Protein AF-A0A7I8J9K0-F1 (afdb_monomer)

Solvent-accessible surface area (backbone atoms only — not comparable to full-atom values): 10818 Å² total; per-residue (Å²): 134,84,79,81,76,77,77,87,78,85,81,85,79,85,75,75,53,71,66,57,52,49,53,53,50,51,52,50,50,54,56,53,71,71,49,88,78,64,84,75,57,67,79,66,73,80,76,83,84,77,81,89,67,93,74,72,82,50,68,69,58,44,52,54,46,54,52,53,49,56,52,53,51,54,51,53,43,48,27,74,72,31,87,69,22,78,81,47,55,75,67,62,34,50,56,50,41,55,51,51,51,52,51,52,53,50,54,50,52,54,50,52,56,49,54,59,63,60,72,77,78,69,91,75,90,78,93,73,90,76,85,88,81,87,89,81,85,78,84,76,84,86,80,87,82,81,83,79,89,79,93,76,84,84,84,78,88,82,134

Foldseek 3Di:
DDDPDDDPPPPDPPPDPPVNVVVVLLVLLVVLVPDDDDPVCLPPPDDPDDPDDPQDPPPVSVVVVVVVVVVVSVLVSLLSSFRNSVVDDPVVSVVSVVVSVVSVVVVVVVVVVVVVVVVPPPPDDDDDDDDDDDPDDDDDDDDDDDDDDDDDDDDDDDD

InterPro domains:
  IPR011598 Myc-type, basic helix-loop-helix (bHLH) domain [PF23173] (66-107)
  IPR011598 Myc-type, basic helix-loop-helix (bHLH) domain [PS50888] (55-104)
  IPR011598 Myc-type, basic helix-loop-helix (bHLH) domain [SM00353] (61-110)
  IPR036638 Helix-loop-helix DNA-binding domain superfamily [G3DSA:4.10.280.10] (58-115)
  IPR036638 Helix-loop-helix DNA-binding domain superfamily [SSF47459] (60-114)
  IPR045843 Transcription factor IND-like [PTHR45914] (13-134)

pLDDT: mean 75.31, std 19.11, range [41.16, 98.25]

Secondary structure (DSSP, 8-state):
-------TT-S------HHHHHHHHHHHHHHHHTSPP-GGGGS---------------HHHHHH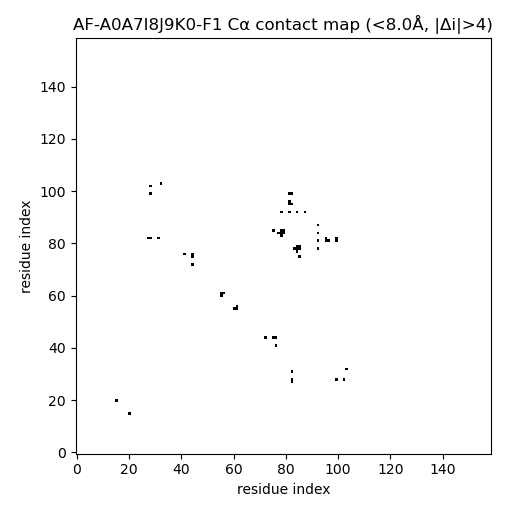HHHHHHHHHHHHHHHHHSTTGGGS-HHHHHHHHHHHHHHHHHHHHHHHHHHHHHSSS-SSS--------------------PPPP---PPPPPP-

Structure (mmCIF, N/CA/C/O backbone):
data_AF-A0A7I8J9K0-F1
#
_entry.id   AF-A0A7I8J9K0-F1
#
loop_
_atom_site.group_PDB
_atom_site.id
_atom_site.type_symbol
_atom_site.label_atom_id
_atom_site.label_alt_id
_atom_site.label_comp_id
_atom_site.label_asym_id
_atom_site.label_entity_id
_atom_site.label_seq_id
_atom_site.pdbx_PDB_ins_code
_atom_site.Cartn_x
_atom_site.Cartn_y
_atom_site.Cartn_z
_atom_site.occupancy
_atom_site.B_iso_or_equiv
_atom_site.auth_seq_id
_atom_site.auth_comp_id
_atom_site.auth_asym_id
_atom_site.auth_atom_id
_atom_site.pdbx_PDB_model_num
ATOM 1 N N . MET A 1 1 ? -6.099 58.743 9.775 1.00 42.59 1 MET A N 1
ATOM 2 C CA . MET A 1 1 ? -6.395 57.570 8.928 1.00 42.59 1 MET A CA 1
ATOM 3 C C . MET A 1 1 ? -5.437 56.479 9.352 1.00 42.59 1 MET A C 1
ATOM 5 O O . MET A 1 1 ? -4.340 56.388 8.822 1.00 42.59 1 MET A O 1
ATOM 9 N N . GLU A 1 2 ? -5.808 55.751 10.402 1.00 41.16 2 GLU A N 1
ATOM 10 C CA . GLU A 1 2 ? -5.030 54.606 10.865 1.00 41.16 2 GLU A CA 1
ATOM 11 C C . GLU A 1 2 ? -5.287 53.451 9.900 1.00 41.16 2 GLU A C 1
ATOM 13 O O . GLU A 1 2 ? -6.422 53.008 9.734 1.00 41.16 2 GLU A O 1
ATOM 18 N N . GLY A 1 3 ? -4.246 53.038 9.183 1.00 51.50 3 GLY A N 1
ATOM 19 C CA . GLY A 1 3 ? -4.295 51.859 8.334 1.00 51.50 3 GLY A CA 1
ATOM 20 C C . GLY A 1 3 ? -4.145 50.623 9.207 1.00 51.50 3 GLY A C 1
ATOM 21 O O . GLY A 1 3 ? -3.030 50.276 9.588 1.00 51.50 3 GLY A O 1
ATOM 22 N N . SER A 1 4 ? -5.260 49.966 9.523 1.00 58.97 4 SER A N 1
ATOM 23 C CA . SER A 1 4 ? -5.273 48.621 10.089 1.00 58.97 4 SER A CA 1
ATOM 24 C C . SER A 1 4 ? -4.718 47.638 9.054 1.00 58.97 4 SER A C 1
ATOM 26 O O . SER A 1 4 ? -5.421 47.141 8.174 1.00 58.97 4 SER A O 1
ATOM 28 N N . GLY A 1 5 ? -3.413 47.382 9.140 1.00 57.44 5 GLY A N 1
ATOM 29 C CA . GLY A 1 5 ? -2.767 46.293 8.422 1.00 57.44 5 GLY A CA 1
ATOM 30 C C . GLY A 1 5 ? -3.335 44.968 8.917 1.00 57.44 5 GLY A C 1
ATOM 31 O O . GLY A 1 5 ? -3.038 44.533 10.024 1.00 57.44 5 GLY A O 1
ATOM 32 N N . ILE A 1 6 ? -4.192 44.358 8.107 1.00 61.47 6 ILE A N 1
ATOM 33 C CA . ILE A 1 6 ? -4.693 42.995 8.291 1.00 61.47 6 ILE A CA 1
ATOM 34 C C . ILE A 1 6 ? -3.490 42.045 8.319 1.00 61.47 6 ILE A C 1
ATOM 36 O O . ILE A 1 6 ? -2.823 41.846 7.302 1.00 61.47 6 ILE A O 1
ATOM 40 N N . ASP A 1 7 ? -3.193 41.493 9.494 1.00 58.81 7 ASP A N 1
ATOM 41 C CA . ASP A 1 7 ? -2.083 40.569 9.702 1.00 58.81 7 ASP A CA 1
ATOM 42 C C . ASP A 1 7 ? -2.422 39.214 9.059 1.00 58.81 7 ASP A C 1
ATOM 44 O O . ASP A 1 7 ? -3.225 38.428 9.564 1.00 58.81 7 ASP A O 1
ATOM 48 N N . PHE A 1 8 ? -1.844 38.949 7.887 1.00 60.75 8 PHE A N 1
ATOM 49 C CA . PHE A 1 8 ? -2.124 37.762 7.066 1.00 60.75 8 PHE A CA 1
ATOM 50 C C . PHE A 1 8 ? -1.423 36.486 7.591 1.00 60.75 8 PHE A C 1
ATOM 52 O O . PHE A 1 8 ? -1.311 35.492 6.875 1.00 60.75 8 PHE A O 1
ATOM 59 N N . ARG A 1 9 ? -0.907 36.497 8.830 1.00 58.62 9 ARG A N 1
ATOM 60 C CA . ARG A 1 9 ? -0.050 35.434 9.391 1.00 58.62 9 ARG A CA 1
ATOM 61 C C . ARG A 1 9 ? -0.718 34.425 10.329 1.00 58.62 9 ARG A C 1
ATOM 63 O O . ARG A 1 9 ? -0.027 33.520 10.785 1.00 58.62 9 ARG A O 1
ATOM 70 N N . LEU A 1 10 ? -2.026 34.491 10.582 1.00 50.28 10 LEU A N 1
ATOM 71 C CA . LEU A 1 10 ? -2.719 33.527 11.460 1.00 50.28 10 LEU A CA 1
ATOM 72 C C . LEU A 1 10 ? -3.585 32.498 10.716 1.00 50.28 10 LEU A C 1
ATOM 74 O O . LEU A 1 10 ? -4.687 32.172 11.137 1.00 50.28 10 LEU A O 1
ATOM 78 N N . TYR A 1 11 ? -3.065 31.932 9.630 1.00 55.41 11 TYR A N 1
ATOM 79 C CA . TYR A 1 11 ? -3.584 30.682 9.068 1.00 55.41 11 TYR A CA 1
ATOM 80 C C . TYR A 1 11 ? -2.428 29.703 8.887 1.00 55.41 11 TYR A C 1
ATOM 82 O O . TYR A 1 11 ? -1.878 29.620 7.798 1.00 55.41 11 TYR A O 1
ATOM 90 N N . ASN A 1 12 ? -2.012 29.027 9.965 1.00 55.47 12 ASN A N 1
ATOM 91 C CA . ASN A 1 12 ? -1.286 27.740 9.943 1.00 55.47 12 ASN A CA 1
ATOM 92 C C . ASN A 1 12 ? -1.012 27.253 11.381 1.00 55.47 12 ASN A C 1
ATOM 94 O O . ASN A 1 12 ? 0.133 27.128 11.799 1.00 55.47 12 ASN A O 1
ATOM 98 N N . GLY A 1 13 ? -2.073 27.045 12.168 1.00 52.44 13 GLY A N 1
ATOM 99 C CA . GLY A 1 13 ? -1.961 26.636 13.578 1.00 52.44 13 GLY A CA 1
ATOM 100 C C . GLY A 1 13 ? -2.675 25.337 13.951 1.00 52.44 13 GLY A C 1
ATOM 101 O O . GLY A 1 13 ? -2.668 24.978 15.120 1.00 52.44 13 GLY A O 1
ATOM 102 N N . TYR A 1 14 ? -3.299 24.635 13.001 1.00 57.75 14 TYR A N 1
ATOM 103 C CA . TYR A 1 14 ? -3.861 23.311 13.269 1.00 57.75 14 TYR A CA 1
ATOM 104 C C . TYR A 1 14 ? -2.785 22.255 13.018 1.00 57.75 14 TYR A C 1
ATOM 106 O O . TYR A 1 14 ? -2.664 21.731 11.913 1.00 57.75 14 TYR A O 1
ATOM 114 N N . GLU A 1 15 ? -1.980 21.988 14.043 1.00 67.25 15 GLU A N 1
ATOM 115 C CA . GLU A 1 15 ? -1.224 20.741 14.155 1.00 67.25 15 GLU A CA 1
ATOM 116 C C . GLU A 1 15 ? -2.210 19.717 14.743 1.00 67.25 15 GLU A C 1
ATOM 118 O O . GLU A 1 15 ? -2.718 19.939 15.843 1.00 67.25 15 GLU A O 1
ATOM 123 N N . PRO A 1 16 ? -2.650 18.707 13.978 1.00 68.00 16 PRO A N 1
ATOM 124 C CA . PRO A 1 16 ? -3.607 17.741 14.489 1.00 68.00 16 PRO A CA 1
ATOM 125 C C . PRO A 1 16 ? -2.949 16.919 15.598 1.00 68.00 16 PRO A C 1
ATOM 127 O O . PRO A 1 16 ? -1.955 16.248 15.342 1.00 68.00 16 PRO A O 1
ATOM 130 N N . ASP A 1 17 ? -3.536 16.930 16.799 1.00 85.06 17 ASP A N 1
ATOM 131 C CA . ASP A 1 17 ? -3.042 16.161 17.945 1.00 85.06 17 ASP A CA 1
ATOM 132 C C . ASP A 1 17 ? -2.680 14.721 17.542 1.00 85.06 17 ASP A C 1
ATOM 134 O O . ASP A 1 17 ? -3.432 14.041 16.834 1.00 85.06 17 ASP A O 1
ATOM 138 N N . THR A 1 18 ? -1.537 14.223 18.016 1.00 88.81 18 THR A N 1
ATOM 139 C CA . THR A 1 18 ? -1.016 12.887 17.667 1.00 88.81 18 THR A CA 1
ATOM 140 C C . THR A 1 18 ? -2.025 11.767 17.943 1.00 88.81 18 THR A C 1
ATOM 142 O O . THR A 1 18 ? -2.125 10.808 17.172 1.00 88.81 18 THR A O 1
ATOM 145 N N . GLU A 1 19 ? -2.828 11.912 18.998 1.00 90.69 19 GLU A N 1
ATOM 146 C CA . GLU A 1 19 ? -3.928 11.007 19.334 1.00 90.69 19 GLU A CA 1
ATOM 147 C C . GLU A 1 19 ? -5.083 11.085 18.331 1.00 90.69 19 GLU A C 1
ATOM 149 O O . GLU A 1 19 ? -5.628 10.052 17.938 1.00 90.69 19 GLU A O 1
ATOM 154 N N . ALA A 1 20 ? -5.431 12.284 17.860 1.00 90.38 20 ALA A N 1
ATOM 155 C CA . ALA A 1 20 ? -6.456 12.463 16.838 1.00 90.38 20 ALA A CA 1
ATOM 156 C C . ALA A 1 20 ? -6.018 11.824 15.511 1.00 90.38 20 ALA A C 1
ATOM 158 O O . ALA A 1 20 ? -6.805 11.119 14.874 1.00 90.38 20 ALA A O 1
ATOM 159 N N . ILE A 1 21 ? -4.744 11.980 15.128 1.00 89.88 21 ILE A N 1
ATOM 160 C CA . ILE A 1 21 ? -4.167 11.297 13.960 1.00 89.88 21 ILE A CA 1
ATOM 161 C C . ILE A 1 21 ? -4.269 9.776 14.129 1.00 89.88 21 ILE A C 1
ATOM 163 O O . ILE A 1 21 ? -4.682 9.082 13.197 1.00 89.88 21 ILE A O 1
ATOM 167 N N . ALA A 1 22 ? -3.923 9.249 15.307 1.00 91.75 22 ALA A N 1
ATOM 168 C CA . ALA A 1 22 ? -3.991 7.818 15.587 1.00 91.75 22 ALA A CA 1
ATOM 169 C C . ALA A 1 22 ? -5.427 7.277 15.497 1.00 91.75 22 ALA A C 1
ATOM 171 O O . ALA A 1 22 ? -5.649 6.254 14.849 1.00 91.75 22 ALA A O 1
ATOM 172 N N . GLN A 1 23 ? -6.407 7.986 16.063 1.00 93.38 23 GLN A N 1
ATOM 173 C CA . GLN A 1 23 ? -7.822 7.608 15.989 1.00 93.38 23 GLN A CA 1
ATOM 174 C C . GLN A 1 23 ? -8.342 7.614 14.549 1.00 93.38 23 GLN A C 1
ATOM 176 O O . GLN A 1 23 ? -8.988 6.659 14.112 1.00 93.38 23 GLN A O 1
ATOM 181 N N . VAL A 1 24 ? -8.029 8.659 13.777 1.00 93.81 24 VAL A N 1
ATOM 182 C CA . VAL A 1 24 ? -8.414 8.740 12.361 1.00 93.81 24 VAL A CA 1
ATOM 183 C C . VAL A 1 24 ? -7.771 7.605 11.566 1.00 93.81 24 VAL A C 1
ATOM 185 O O . VAL A 1 24 ? -8.435 6.958 10.755 1.00 93.81 24 VAL A O 1
ATOM 188 N N . LYS A 1 25 ? -6.494 7.318 11.822 1.00 94.12 25 LYS A N 1
ATOM 189 C CA . LYS A 1 25 ? -5.767 6.220 11.183 1.00 94.12 25 LYS A CA 1
ATOM 190 C C . LYS A 1 25 ? -6.396 4.869 11.501 1.00 94.12 25 LYS A C 1
ATOM 192 O O . LYS A 1 25 ? -6.625 4.072 10.592 1.00 94.12 25 LYS A O 1
ATOM 197 N N . GLU A 1 26 ? -6.735 4.630 12.762 1.00 95.19 26 GLU A N 1
ATOM 198 C CA . GLU A 1 26 ? -7.412 3.408 13.182 1.00 95.19 26 GLU A CA 1
ATOM 199 C C . GLU A 1 26 ? -8.791 3.273 12.525 1.00 95.19 26 GLU A C 1
ATOM 201 O O . GLU A 1 26 ? -9.131 2.206 12.011 1.00 95.19 26 GLU A O 1
ATOM 206 N N . MET A 1 27 ? -9.566 4.358 12.464 1.00 95.62 27 MET A N 1
ATOM 207 C CA . MET A 1 27 ? -10.852 4.382 11.770 1.00 95.62 27 MET A CA 1
ATOM 208 C C . MET A 1 27 ? -10.699 4.008 10.287 1.00 95.62 27 MET A C 1
ATOM 210 O O . MET A 1 27 ? -11.441 3.158 9.787 1.00 95.62 27 MET A O 1
ATOM 214 N N . ILE A 1 28 ? -9.716 4.588 9.591 1.00 96.25 28 ILE A N 1
ATOM 215 C CA . ILE A 1 28 ? -9.421 4.275 8.184 1.00 96.25 28 ILE A CA 1
ATOM 216 C C . ILE A 1 28 ? -9.030 2.802 8.027 1.00 96.25 28 ILE A C 1
ATOM 218 O O . ILE A 1 28 ? -9.513 2.127 7.117 1.00 96.25 28 ILE A O 1
ATOM 222 N N . TYR A 1 29 ? -8.181 2.283 8.913 1.00 97.12 29 TYR A N 1
ATOM 223 C CA . TYR A 1 29 ? -7.737 0.893 8.876 1.00 97.12 29 TYR A CA 1
ATOM 224 C C . TYR A 1 29 ? -8.887 -0.093 9.106 1.00 97.12 29 TYR A C 1
ATOM 226 O O . TYR A 1 29 ? -9.006 -1.077 8.370 1.00 97.12 29 TYR A O 1
ATOM 234 N N . ARG A 1 30 ? -9.771 0.189 10.071 1.00 96.06 30 ARG A N 1
ATOM 235 C CA . ARG A 1 30 ? -10.999 -0.585 10.312 1.00 96.06 30 ARG A CA 1
ATOM 236 C C . ARG A 1 30 ? -11.895 -0.587 9.073 1.00 96.06 30 ARG A C 1
ATOM 238 O O . ARG A 1 30 ? -12.313 -1.652 8.630 1.00 96.06 30 ARG A O 1
ATOM 245 N N . ALA A 1 31 ? -12.139 0.581 8.476 1.00 95.19 31 ALA A N 1
ATOM 246 C CA . ALA A 1 31 ? -12.957 0.697 7.270 1.00 95.19 31 ALA A CA 1
ATOM 247 C C . ALA A 1 31 ? -12.356 -0.072 6.080 1.00 95.19 31 ALA A C 1
ATOM 249 O O . ALA A 1 31 ? -13.074 -0.759 5.355 1.00 95.19 31 ALA A O 1
ATOM 250 N N . ALA A 1 32 ? -11.035 -0.000 5.898 1.00 94.25 32 ALA A N 1
ATOM 251 C CA . ALA A 1 32 ? -10.341 -0.728 4.843 1.00 94.25 32 ALA A CA 1
ATOM 252 C C . ALA A 1 32 ? -10.399 -2.251 5.038 1.00 94.25 32 ALA A C 1
ATOM 254 O O . ALA A 1 32 ? -10.599 -2.971 4.064 1.00 94.25 32 ALA A O 1
ATOM 255 N N . ALA A 1 33 ? -10.289 -2.737 6.280 1.00 93.62 33 ALA A N 1
ATOM 256 C CA . ALA A 1 33 ? -10.326 -4.170 6.588 1.00 93.62 33 ALA A CA 1
ATOM 257 C C . ALA A 1 33 ? -11.685 -4.823 6.278 1.00 93.62 33 ALA A C 1
ATOM 259 O O . ALA A 1 33 ? -11.744 -6.020 6.013 1.00 93.62 33 ALA A O 1
ATOM 260 N N . MET A 1 34 ? -12.766 -4.040 6.280 1.00 92.62 34 MET A N 1
ATOM 261 C CA . MET A 1 34 ? -14.116 -4.510 5.950 1.00 92.62 34 MET A CA 1
ATOM 262 C C . MET A 1 34 ? -14.424 -4.465 4.448 1.00 92.62 34 MET A C 1
ATOM 264 O O . MET A 1 34 ? -15.475 -4.941 4.017 1.00 92.62 34 MET A O 1
ATOM 268 N N . ARG A 1 35 ? -13.540 -3.879 3.628 1.00 89.88 35 ARG A N 1
ATOM 269 C CA . ARG A 1 35 ? -13.731 -3.836 2.177 1.00 89.88 35 ARG A CA 1
ATOM 270 C C . ARG A 1 35 ? -13.521 -5.242 1.600 1.00 89.88 35 ARG A C 1
ATOM 272 O O . ARG A 1 35 ? -12.503 -5.860 1.904 1.00 89.88 35 ARG A O 1
ATOM 279 N N . PRO A 1 36 ? -14.417 -5.742 0.729 1.00 86.62 36 PRO A N 1
ATOM 280 C CA . PRO A 1 36 ? -14.210 -7.031 0.083 1.00 86.62 36 PRO A CA 1
ATOM 281 C C . PRO A 1 36 ? -12.917 -6.994 -0.736 1.00 86.62 36 PRO A C 1
ATOM 283 O O . PRO A 1 36 ? -12.756 -6.168 -1.639 1.00 86.62 36 PRO A O 1
ATOM 286 N N . VAL A 1 37 ? -11.988 -7.887 -0.404 1.00 83.12 37 VAL A N 1
ATOM 287 C CA . VAL A 1 37 ? -10.756 -8.079 -1.165 1.00 83.12 37 VAL A CA 1
ATOM 288 C C . VAL A 1 37 ? -11.047 -9.114 -2.242 1.00 83.12 37 VAL A C 1
ATOM 290 O O . VAL A 1 37 ? -11.350 -10.262 -1.933 1.00 83.12 37 V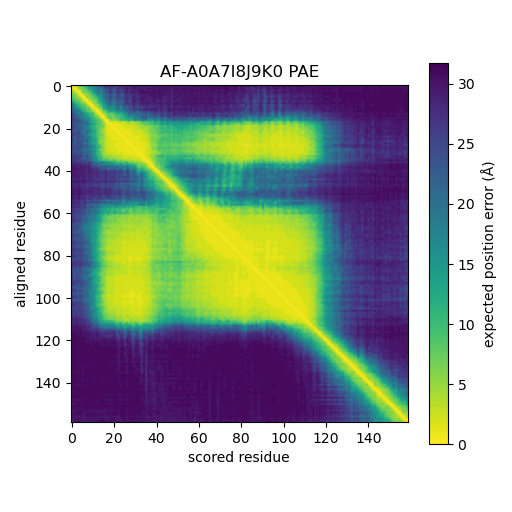AL A O 1
ATOM 293 N N . ASN A 1 38 ? -10.955 -8.720 -3.511 1.00 75.44 38 ASN A N 1
ATOM 294 C CA . ASN A 1 38 ? -11.025 -9.666 -4.619 1.00 75.44 38 ASN A CA 1
ATOM 295 C C . ASN A 1 38 ? -9.628 -10.271 -4.824 1.00 75.44 38 ASN A C 1
ATOM 297 O O . ASN A 1 38 ? -8.745 -9.576 -5.332 1.00 75.44 38 ASN A O 1
ATOM 301 N N . PRO A 1 39 ? -9.388 -11.554 -4.498 1.00 59.38 39 PRO A N 1
ATOM 302 C CA . PRO A 1 39 ? -8.084 -12.170 -4.742 1.00 59.38 39 PRO A CA 1
ATOM 303 C C . PRO A 1 39 ? -7.738 -12.227 -6.241 1.00 59.38 39 PRO A C 1
ATOM 305 O O . PRO A 1 39 ? -6.570 -12.324 -6.589 1.00 59.38 39 PRO A O 1
ATOM 308 N N . GLY A 1 40 ? -8.729 -12.111 -7.136 1.00 54.81 40 GLY A N 1
ATOM 309 C CA . GLY A 1 40 ? -8.533 -12.118 -8.590 1.00 54.81 40 GLY A CA 1
ATOM 310 C C . GLY A 1 40 ? -8.075 -10.790 -9.209 1.00 54.81 40 GLY A C 1
ATOM 311 O O . GLY A 1 40 ? -7.635 -10.784 -10.355 1.00 54.81 40 GLY A O 1
ATOM 312 N N . THR A 1 41 ? -8.138 -9.657 -8.496 1.00 53.12 41 THR A N 1
ATOM 313 C CA . THR A 1 41 ? -7.724 -8.351 -9.057 1.00 53.12 41 THR A CA 1
ATOM 314 C C . THR A 1 41 ? -6.223 -8.084 -8.954 1.00 53.12 41 THR A C 1
ATOM 316 O O . THR A 1 41 ? -5.745 -7.106 -9.525 1.00 53.12 41 THR A O 1
ATOM 319 N N . VAL A 1 42 ? -5.462 -8.950 -8.272 1.00 54.03 42 VAL A N 1
ATOM 320 C CA . VAL A 1 42 ? -3.995 -8.828 -8.165 1.00 54.03 42 VAL A CA 1
ATOM 321 C C . VAL A 1 42 ? -3.279 -9.020 -9.510 1.00 54.03 42 VAL A C 1
ATOM 323 O O . VAL A 1 42 ? -2.170 -8.527 -9.682 1.00 54.03 42 VAL A O 1
ATOM 326 N N . GLU A 1 43 ? -3.934 -9.662 -10.480 1.00 52.75 43 GLU A N 1
ATOM 327 C CA . GLU A 1 43 ? -3.391 -9.942 -11.819 1.00 52.75 43 GLU A CA 1
ATOM 328 C C . GLU A 1 43 ? -3.798 -8.881 -12.868 1.00 52.75 43 GLU A C 1
ATOM 330 O O . GLU A 1 43 ? -3.175 -8.763 -13.921 1.00 52.75 43 GLU A O 1
ATOM 335 N N . ALA A 1 44 ? -4.842 -8.083 -12.607 1.00 54.44 44 ALA A N 1
ATOM 336 C CA . ALA A 1 44 ? -5.538 -7.302 -13.640 1.00 54.44 44 ALA A CA 1
ATOM 337 C C . ALA A 1 44 ? -5.222 -5.795 -13.639 1.00 54.44 44 ALA A C 1
ATOM 339 O O . ALA A 1 44 ? -5.999 -4.997 -14.169 1.00 54.44 44 ALA A O 1
ATOM 340 N N . VAL A 1 45 ? -4.100 -5.357 -13.054 1.00 59.72 45 VAL A N 1
ATOM 341 C CA . VAL A 1 45 ? -3.737 -3.934 -13.116 1.00 59.72 45 VAL A CA 1
ATOM 342 C C . VAL A 1 45 ? -3.119 -3.600 -14.477 1.00 59.72 45 VAL A C 1
ATOM 344 O O . VAL A 1 45 ? -1.917 -3.770 -14.694 1.00 59.72 45 VAL A O 1
ATOM 347 N N . GLU A 1 46 ? -3.962 -3.086 -15.378 1.00 60.50 46 GLU A N 1
ATOM 348 C CA . GLU A 1 46 ? -3.649 -2.634 -16.742 1.00 60.50 46 GLU A CA 1
ATOM 349 C C . GLU A 1 46 ? -2.248 -1.999 -16.866 1.00 60.50 46 GLU A C 1
ATOM 351 O O . GLU A 1 46 ? -1.881 -1.007 -16.217 1.00 60.50 46 GLU A O 1
ATOM 356 N N . LYS A 1 47 ? -1.414 -2.602 -17.719 1.00 59.19 47 LYS A N 1
ATOM 357 C CA . LYS A 1 47 ? -0.067 -2.113 -18.030 1.00 59.19 47 LYS A CA 1
ATOM 358 C C . LYS A 1 47 ? -0.194 -0.878 -18.939 1.00 59.19 47 LYS A C 1
ATOM 360 O O . LYS A 1 47 ? -0.725 -0.998 -20.039 1.00 59.19 47 LYS A O 1
ATOM 365 N N . PRO A 1 48 ? 0.325 0.302 -18.548 1.00 63.28 48 PRO A N 1
ATOM 366 C CA . PRO A 1 48 ? 0.312 1.483 -19.395 1.00 63.28 48 PRO A CA 1
ATOM 367 C C . PRO A 1 48 ? 1.118 1.197 -20.666 1.00 63.28 48 PRO A C 1
ATOM 369 O O . PRO A 1 48 ? 2.315 0.896 -20.612 1.00 63.28 48 PRO A O 1
ATOM 372 N N . LYS A 1 49 ? 0.441 1.274 -21.815 1.00 58.53 49 LYS A N 1
ATOM 373 C CA . LYS A 1 49 ? 1.022 1.050 -23.143 1.00 58.53 49 LYS A CA 1
ATOM 374 C C . LYS A 1 49 ? 2.039 2.153 -23.447 1.00 58.53 49 LYS A C 1
ATOM 376 O O . LYS A 1 49 ? 1.676 3.313 -23.626 1.00 58.53 49 LYS A O 1
ATOM 381 N N . ARG A 1 50 ? 3.326 1.805 -23.516 1.00 68.12 50 ARG A N 1
ATOM 382 C CA . ARG A 1 50 ? 4.385 2.741 -23.928 1.00 68.12 50 ARG A CA 1
ATOM 383 C C . ARG A 1 50 ? 4.418 2.826 -25.459 1.00 68.12 50 ARG A C 1
ATOM 385 O O . ARG A 1 50 ? 4.653 1.817 -26.116 1.00 68.12 50 ARG A O 1
ATOM 392 N N . LYS A 1 51 ? 4.180 4.018 -26.025 1.00 61.56 51 LYS A N 1
ATOM 393 C CA . LYS A 1 51 ? 4.299 4.287 -27.472 1.00 61.56 51 LYS A CA 1
ATOM 394 C C . LYS A 1 51 ? 5.77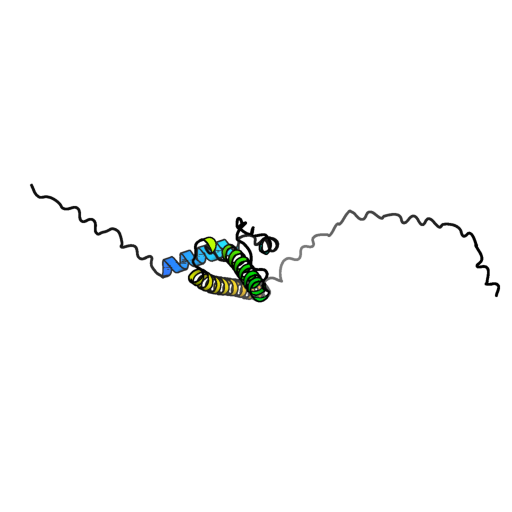6 4.236 -27.902 1.00 61.56 51 LYS A C 1
ATOM 396 O O . LYS A 1 51 ? 6.595 4.941 -27.327 1.00 61.56 51 LYS A O 1
ATOM 401 N N . ASN A 1 52 ? 6.076 3.388 -28.892 1.00 55.88 52 ASN A N 1
ATOM 402 C CA . ASN A 1 52 ? 7.276 3.338 -29.747 1.00 55.88 52 ASN A CA 1
ATOM 403 C C . ASN A 1 52 ? 8.589 3.896 -29.161 1.00 55.88 52 ASN A C 1
ATOM 405 O O . ASN A 1 52 ? 9.040 4.977 -29.524 1.00 55.88 52 ASN A O 1
ATOM 409 N N . VAL A 1 53 ? 9.263 3.096 -28.334 1.00 72.00 53 VAL A N 1
ATOM 410 C CA . VAL A 1 53 ? 10.702 3.248 -28.059 1.00 72.00 53 VAL A CA 1
ATOM 411 C C . VAL A 1 53 ? 11.395 2.027 -28.652 1.00 72.00 53 VAL A C 1
ATOM 413 O O . VAL A 1 53 ? 10.913 0.917 -28.440 1.00 72.00 53 VAL A O 1
ATOM 416 N N . ARG A 1 54 ? 12.502 2.196 -29.389 1.00 75.25 54 ARG A N 1
ATOM 417 C CA . ARG A 1 54 ? 13.320 1.060 -29.852 1.00 75.25 54 ARG A CA 1
ATOM 418 C C . ARG A 1 54 ? 13.789 0.275 -28.622 1.00 75.25 54 ARG A C 1
ATOM 420 O O . ARG A 1 54 ? 14.524 0.797 -27.788 1.00 75.25 54 ARG A O 1
ATOM 427 N N . ILE A 1 55 ? 13.285 -0.945 -28.461 1.00 77.69 55 ILE A N 1
ATOM 428 C CA . ILE A 1 55 ? 13.588 -1.814 -27.323 1.00 77.69 55 ILE A CA 1
ATOM 429 C C . ILE A 1 55 ? 14.875 -2.567 -27.649 1.00 77.69 55 ILE A C 1
ATOM 431 O O . ILE A 1 55 ? 14.944 -3.234 -28.675 1.00 77.69 55 ILE A O 1
ATOM 435 N N . SER A 1 56 ? 15.878 -2.465 -26.779 1.00 78.12 56 SER A N 1
ATOM 436 C CA . SER A 1 56 ? 17.062 -3.323 -26.852 1.00 78.12 56 SER A CA 1
ATOM 437 C C . SER A 1 56 ? 16.662 -4.795 -26.702 1.00 78.12 56 SER A C 1
ATOM 439 O O . SER A 1 56 ? 15.898 -5.132 -25.795 1.00 78.12 56 SER A O 1
ATOM 441 N N . SER A 1 57 ? 17.180 -5.652 -27.584 1.00 83.06 57 SER A N 1
ATOM 442 C CA . SER A 1 57 ? 17.031 -7.113 -27.536 1.00 83.06 57 SER A CA 1
ATOM 443 C C . SER A 1 57 ? 18.160 -7.806 -26.771 1.00 83.06 57 SER A C 1
ATOM 445 O O . SER A 1 57 ? 18.168 -9.030 -26.681 1.00 83.06 57 SER A O 1
ATOM 447 N N . ASP A 1 58 ? 19.118 -7.044 -26.234 1.00 92.00 58 ASP A N 1
ATOM 448 C CA . ASP A 1 58 ? 20.207 -7.592 -25.431 1.00 92.00 58 ASP A CA 1
ATOM 449 C C . ASP A 1 58 ? 19.655 -8.349 -24.197 1.00 92.00 58 ASP A C 1
ATOM 451 O O . ASP A 1 58 ? 18.840 -7.776 -23.455 1.00 92.00 58 ASP A O 1
ATOM 455 N N . PRO A 1 59 ? 20.081 -9.604 -23.941 1.00 88.50 59 PRO A N 1
ATOM 456 C CA . PRO A 1 59 ? 19.548 -10.428 -22.856 1.00 88.50 59 PRO A CA 1
ATOM 457 C C . PRO A 1 59 ? 19.595 -9.762 -21.475 1.00 88.50 59 PRO A C 1
ATOM 459 O O . PRO A 1 59 ? 18.642 -9.888 -20.700 1.00 88.50 59 PRO A O 1
ATOM 462 N N . GLN A 1 60 ? 20.656 -9.007 -21.167 1.00 90.12 60 GLN A N 1
ATOM 463 C CA . GLN A 1 60 ? 20.795 -8.314 -19.886 1.00 90.12 60 GLN A CA 1
ATOM 464 C C . GLN A 1 60 ? 19.762 -7.185 -19.765 1.00 90.12 60 GLN A C 1
ATOM 466 O O . GLN A 1 60 ? 19.103 -7.041 -18.727 1.00 90.12 60 GLN A O 1
ATOM 471 N N . THR A 1 61 ? 19.554 -6.414 -20.835 1.00 90.94 61 THR A N 1
ATOM 472 C CA . THR A 1 61 ? 18.521 -5.366 -20.858 1.00 90.94 61 THR A CA 1
ATOM 473 C C . THR A 1 61 ? 17.097 -5.926 -20.752 1.00 90.94 61 THR A C 1
ATOM 475 O O . THR A 1 61 ? 16.258 -5.339 -20.057 1.00 90.94 61 THR A O 1
ATOM 478 N N . VAL A 1 62 ? 16.824 -7.080 -21.374 1.00 91.00 62 VAL A N 1
ATOM 479 C CA . VAL A 1 62 ? 15.529 -7.777 -21.292 1.00 91.00 62 VAL A CA 1
ATOM 480 C C . VAL A 1 62 ? 15.273 -8.280 -19.870 1.00 91.00 62 VAL A C 1
ATOM 482 O O . VAL A 1 62 ? 14.210 -8.003 -19.308 1.00 91.00 62 VAL A O 1
ATOM 485 N N . ALA A 1 63 ? 16.250 -8.940 -19.244 1.00 92.56 63 ALA A N 1
ATOM 486 C CA . ALA A 1 63 ? 16.131 -9.428 -17.870 1.00 92.56 63 ALA A CA 1
ATOM 487 C C . ALA A 1 63 ? 15.871 -8.285 -16.869 1.00 92.56 63 ALA A C 1
ATOM 489 O O . ALA A 1 63 ? 14.966 -8.364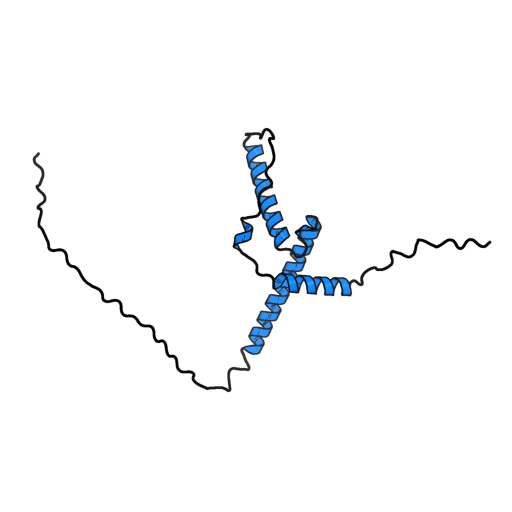 -16.031 1.00 92.56 63 ALA A O 1
ATOM 490 N N . ALA A 1 64 ? 16.604 -7.173 -16.993 1.00 94.12 64 ALA A N 1
ATOM 491 C CA . ALA A 1 64 ? 16.400 -5.991 -16.157 1.00 94.12 64 ALA A CA 1
ATOM 492 C C . ALA A 1 64 ? 15.001 -5.375 -16.343 1.00 94.12 64 ALA A C 1
ATOM 494 O O . ALA A 1 64 ? 14.373 -4.949 -15.367 1.00 94.12 64 ALA A O 1
ATOM 495 N N . ARG A 1 65 ? 14.486 -5.347 -17.580 1.00 92.00 65 ARG A N 1
ATOM 496 C CA . ARG A 1 65 ? 13.123 -4.886 -17.878 1.00 92.00 65 ARG A CA 1
ATOM 497 C C . ARG A 1 65 ? 12.077 -5.765 -17.201 1.00 92.00 65 ARG A C 1
ATOM 499 O O . ARG A 1 65 ? 11.244 -5.228 -16.476 1.00 92.00 65 ARG A O 1
ATOM 506 N N . GLN A 1 66 ? 12.154 -7.084 -17.373 1.00 92.62 66 GLN A N 1
ATOM 507 C CA . GLN A 1 66 ? 11.219 -8.020 -16.739 1.00 92.62 66 GLN A CA 1
ATOM 508 C C . GLN A 1 66 ? 11.232 -7.879 -15.211 1.00 92.62 66 GLN A C 1
ATOM 510 O O . GLN A 1 66 ? 10.177 -7.873 -14.577 1.00 92.62 66 GLN A O 1
ATOM 515 N N . ARG A 1 67 ? 12.412 -7.680 -14.603 1.00 96.06 67 ARG A N 1
ATOM 516 C CA . ARG A 1 67 ? 12.523 -7.394 -13.164 1.00 96.06 67 ARG A CA 1
ATOM 517 C C . ARG A 1 67 ? 11.764 -6.120 -12.775 1.00 96.06 67 ARG A C 1
ATOM 519 O O . ARG A 1 67 ? 11.017 -6.138 -11.801 1.00 96.06 67 ARG A O 1
ATOM 526 N N . ARG A 1 68 ? 11.934 -5.022 -13.519 1.00 95.06 68 ARG A N 1
ATOM 527 C CA . ARG A 1 68 ? 11.235 -3.745 -13.261 1.00 95.06 68 ARG A CA 1
ATOM 528 C C . ARG A 1 68 ? 9.723 -3.861 -13.443 1.00 95.06 68 ARG A C 1
ATOM 530 O O . ARG A 1 68 ? 8.979 -3.261 -12.670 1.00 95.06 68 ARG A O 1
ATOM 537 N N . GLU A 1 69 ? 9.277 -4.627 -14.433 1.00 93.56 69 GLU A N 1
ATOM 538 C CA . GLU A 1 69 ? 7.858 -4.895 -14.679 1.00 93.56 69 GLU A CA 1
ATOM 539 C C . GLU A 1 69 ? 7.228 -5.660 -13.511 1.00 93.56 69 GLU A C 1
ATOM 541 O O . GLU A 1 69 ? 6.245 -5.179 -12.954 1.00 93.56 69 GLU A O 1
ATOM 546 N N . ARG A 1 70 ? 7.855 -6.755 -13.052 1.00 94.12 70 ARG A N 1
ATOM 547 C CA . ARG A 1 70 ? 7.398 -7.521 -11.874 1.00 94.12 70 ARG A CA 1
ATOM 548 C C . ARG A 1 70 ? 7.344 -6.671 -10.602 1.00 94.12 70 ARG A C 1
ATOM 550 O O . ARG A 1 70 ? 6.421 -6.804 -9.805 1.00 94.12 70 ARG A O 1
ATOM 557 N N . ILE A 1 71 ? 8.328 -5.790 -10.394 1.00 95.38 71 ILE A N 1
ATOM 558 C CA . ILE A 1 71 ? 8.328 -4.860 -9.250 1.00 95.38 71 ILE A CA 1
ATOM 559 C C . ILE A 1 71 ? 7.161 -3.877 -9.363 1.00 95.38 71 ILE A C 1
ATOM 561 O O . ILE A 1 71 ? 6.444 -3.665 -8.391 1.00 95.38 71 ILE A O 1
ATOM 565 N N . SER A 1 72 ? 6.954 -3.297 -10.546 1.00 94.31 72 SER A N 1
ATOM 566 C CA . SER A 1 72 ? 5.900 -2.305 -10.780 1.00 94.31 72 SER A CA 1
ATOM 567 C C . SER A 1 72 ? 4.502 -2.902 -10.615 1.00 94.31 72 SER A C 1
ATOM 569 O O . SER A 1 72 ? 3.618 -2.245 -10.081 1.00 94.31 72 SER A O 1
ATOM 571 N N . GLU A 1 73 ? 4.303 -4.142 -11.051 1.00 93.50 73 GLU A N 1
ATOM 572 C CA . GLU A 1 73 ? 3.062 -4.896 -10.862 1.00 93.50 73 GLU A CA 1
ATOM 573 C C . GLU A 1 73 ? 2.752 -5.097 -9.377 1.00 93.50 73 GLU A C 1
ATOM 575 O O . GLU A 1 73 ? 1.711 -4.652 -8.897 1.00 93.50 73 GLU A O 1
ATOM 580 N N . ARG A 1 74 ? 3.708 -5.643 -8.617 1.00 94.62 74 ARG A N 1
ATOM 581 C CA . ARG A 1 74 ? 3.565 -5.821 -7.163 1.00 94.62 74 ARG A CA 1
ATOM 582 C C . ARG A 1 74 ? 3.326 -4.502 -6.433 1.00 94.62 74 ARG A C 1
ATOM 584 O O . ARG A 1 74 ? 2.537 -4.464 -5.495 1.00 94.62 74 ARG A O 1
ATOM 591 N N . LEU A 1 75 ? 3.968 -3.420 -6.876 1.00 95.31 75 LEU A N 1
ATOM 592 C CA . LEU A 1 75 ? 3.775 -2.092 -6.297 1.00 95.31 75 LEU A CA 1
ATOM 593 C C . LEU A 1 75 ? 2.336 -1.593 -6.487 1.00 95.31 75 LEU A C 1
ATOM 595 O O . LEU A 1 75 ? 1.764 -1.033 -5.561 1.00 95.31 75 LEU A O 1
ATOM 599 N N . ARG A 1 76 ? 1.723 -1.835 -7.651 1.00 93.19 76 ARG A N 1
ATOM 600 C CA . ARG A 1 76 ? 0.322 -1.459 -7.900 1.00 93.19 76 ARG A CA 1
ATOM 601 C C . ARG A 1 76 ? -0.663 -2.279 -7.089 1.00 93.19 76 ARG A C 1
ATOM 603 O O . ARG A 1 76 ? -1.639 -1.734 -6.582 1.00 93.19 76 ARG A O 1
ATOM 610 N N . VAL A 1 77 ? -0.403 -3.577 -6.950 1.00 93.81 77 VAL A N 1
ATOM 611 C CA . VAL A 1 77 ? -1.202 -4.427 -6.062 1.00 93.81 77 VAL A CA 1
ATOM 612 C C . VAL A 1 7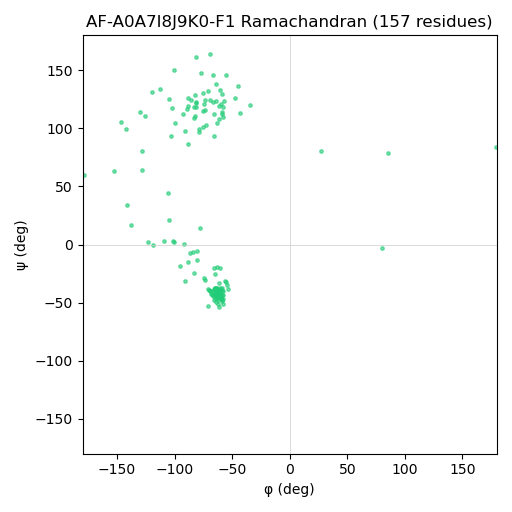7 ? -1.132 -3.871 -4.644 1.00 93.81 77 VAL A C 1
ATOM 614 O O . VAL A 1 77 ? -2.169 -3.630 -4.031 1.00 93.81 77 VAL A O 1
ATOM 617 N N . LEU A 1 78 ? 0.071 -3.554 -4.160 1.00 94.69 78 LEU A N 1
ATOM 618 C CA . LEU A 1 78 ? 0.254 -2.949 -2.845 1.00 94.69 78 LEU A CA 1
ATOM 619 C C . LEU A 1 78 ? -0.514 -1.622 -2.698 1.00 94.69 78 LEU A C 1
ATOM 621 O O . LEU A 1 78 ? -1.215 -1.450 -1.706 1.00 94.69 78 LEU A O 1
ATOM 625 N N . GLN A 1 79 ? -0.481 -0.736 -3.702 1.00 94.69 79 GLN A N 1
ATOM 626 C CA . GLN A 1 79 ? -1.245 0.526 -3.708 1.00 94.69 79 GLN A CA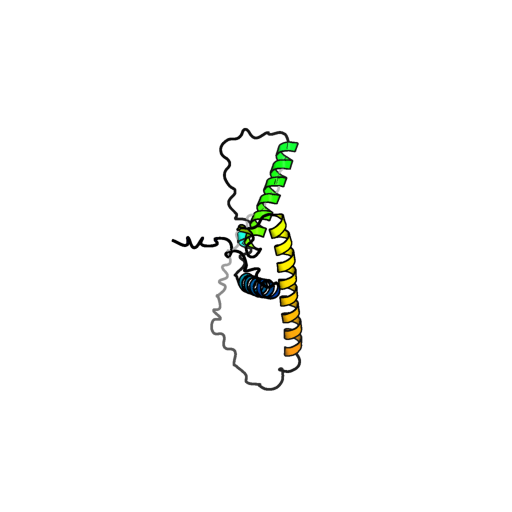 1
ATOM 627 C C . GLN A 1 79 ? -2.756 0.332 -3.521 1.00 94.69 79 GLN A C 1
ATOM 629 O O . GLN A 1 79 ? -3.414 1.212 -2.969 1.00 94.69 79 GLN A O 1
ATOM 634 N N . SER A 1 80 ? -3.305 -0.792 -3.993 1.00 92.50 80 SER A N 1
ATOM 635 C CA . SER A 1 80 ? -4.731 -1.118 -3.856 1.00 92.50 80 SER A CA 1
ATOM 636 C C . SER A 1 80 ? -5.096 -1.741 -2.505 1.00 92.50 80 SER A C 1
ATOM 638 O O . SER A 1 80 ? -6.246 -1.638 -2.081 1.00 92.50 80 SER A O 1
ATOM 640 N N . LEU A 1 81 ? -4.127 -2.372 -1.835 1.00 93.81 81 LEU A N 1
ATOM 641 C CA . LEU A 1 81 ? -4.317 -3.048 -0.549 1.00 93.81 81 LEU A CA 1
ATOM 642 C C . LEU A 1 81 ? -4.065 -2.120 0.643 1.00 93.81 81 LEU A C 1
ATOM 644 O O . LEU A 1 81 ? -4.680 -2.287 1.693 1.00 93.81 81 LEU A O 1
ATOM 648 N N . VAL A 1 82 ? -3.154 -1.155 0.498 1.00 95.62 82 VAL A N 1
ATOM 649 C CA . VAL A 1 82 ? -2.809 -0.210 1.565 1.00 95.62 82 VAL A CA 1
ATOM 650 C C . VAL A 1 82 ? -3.830 0.935 1.595 1.00 95.62 82 VAL A C 1
ATOM 652 O O . VAL A 1 82 ? -4.058 1.572 0.560 1.00 95.62 82 VAL A O 1
ATOM 655 N N . PRO A 1 83 ? -4.426 1.263 2.758 1.00 95.94 83 PRO A N 1
ATOM 656 C CA . PRO A 1 83 ? -5.336 2.398 2.881 1.00 95.94 83 PRO A CA 1
ATOM 657 C C . PRO A 1 83 ? -4.641 3.703 2.465 1.00 95.94 83 PRO A C 1
ATOM 659 O O . PRO A 1 83 ? -3.640 4.096 3.049 1.00 95.94 83 PRO A O 1
ATOM 662 N N . GLY A 1 84 ? -5.146 4.362 1.418 1.00 94.62 84 GLY A N 1
ATOM 663 C CA . GLY A 1 84 ? -4.538 5.582 0.868 1.00 94.62 84 GLY A CA 1
ATOM 664 C C . GLY A 1 84 ? -3.326 5.367 -0.052 1.00 94.62 84 GLY A C 1
ATOM 665 O O . GLY A 1 84 ? -2.870 6.335 -0.659 1.00 94.62 84 GLY A O 1
ATOM 666 N N . GLY A 1 85 ? -2.861 4.127 -0.251 1.00 94.69 85 GLY A N 1
ATOM 667 C CA . GLY A 1 85 ? -1.604 3.804 -0.944 1.00 94.69 85 GLY A CA 1
ATOM 668 C C . GLY A 1 85 ? -1.467 4.374 -2.361 1.00 94.69 85 GLY A C 1
ATOM 669 O O . GLY A 1 85 ? -0.381 4.778 -2.764 1.00 94.69 85 GLY A O 1
ATOM 670 N N . SER A 1 86 ? -2.567 4.512 -3.110 1.00 94.06 86 SER A N 1
ATOM 671 C CA . SER A 1 86 ? -2.555 5.121 -4.453 1.00 94.06 86 SER A CA 1
ATOM 672 C C . SER A 1 86 ? -2.078 6.583 -4.491 1.00 94.06 86 SER A C 1
ATOM 674 O O . SER A 1 86 ? -1.736 7.063 -5.571 1.00 94.06 86 SER A O 1
ATOM 676 N N . LYS A 1 87 ? -2.108 7.306 -3.365 1.00 95.31 87 LYS A N 1
ATOM 677 C CA . LYS A 1 87 ? -1.722 8.726 -3.272 1.00 95.31 87 LYS A CA 1
ATOM 678 C C . LYS A 1 87 ? -0.402 8.939 -2.524 1.00 95.31 87 LYS A C 1
ATOM 680 O O . LYS A 1 87 ? -0.010 10.081 -2.315 1.00 95.31 87 LYS A O 1
ATOM 685 N N . MET A 1 88 ? 0.252 7.859 -2.107 1.00 96.38 88 MET A N 1
ATOM 686 C CA . MET A 1 88 ? 1.466 7.902 -1.298 1.00 96.38 88 MET A CA 1
ATOM 687 C C . MET A 1 88 ? 2.701 7.674 -2.164 1.00 96.38 88 MET A C 1
ATOM 689 O O . MET A 1 88 ? 2.651 6.965 -3.173 1.00 96.38 88 MET A O 1
ATOM 693 N N . ASP A 1 89 ? 3.827 8.254 -1.758 1.00 97.56 89 ASP A N 1
ATOM 694 C CA . ASP A 1 89 ? 5.124 7.857 -2.290 1.00 97.56 89 ASP A CA 1
ATOM 695 C C . ASP A 1 89 ? 5.503 6.445 -1.804 1.00 97.56 89 ASP A C 1
ATOM 697 O O . ASP A 1 89 ? 4.921 5.899 -0.864 1.00 97.56 89 ASP A O 1
ATOM 701 N N . THR A 1 90 ? 6.491 5.830 -2.459 1.00 97.19 90 THR A N 1
ATOM 702 C CA . THR A 1 90 ? 6.876 4.441 -2.177 1.00 97.19 90 THR A CA 1
ATOM 703 C C . THR A 1 90 ? 7.348 4.235 -0.740 1.00 97.19 90 THR A C 1
ATOM 705 O O . THR A 1 90 ? 7.055 3.184 -0.181 1.00 97.19 90 THR A O 1
ATOM 708 N N . ALA A 1 91 ? 8.072 5.187 -0.142 1.00 98.19 91 ALA A N 1
ATOM 709 C CA . ALA A 1 91 ? 8.596 5.011 1.210 1.00 98.19 91 ALA A CA 1
ATOM 710 C C . ALA A 1 91 ? 7.451 5.069 2.225 1.00 98.19 91 ALA A C 1
ATOM 712 O O . ALA A 1 91 ? 7.225 4.094 2.942 1.00 98.19 91 ALA A O 1
ATOM 713 N N . SER A 1 92 ? 6.642 6.132 2.169 1.00 97.75 92 SER A N 1
ATOM 714 C CA . SER A 1 92 ? 5.488 6.283 3.060 1.00 97.75 92 SER A CA 1
ATOM 715 C C . SER A 1 92 ? 4.489 5.131 2.908 1.00 97.75 92 SER A C 1
ATOM 717 O O . SER A 1 92 ? 3.946 4.645 3.897 1.00 97.75 92 SER A O 1
ATOM 719 N N . MET A 1 93 ? 4.260 4.638 1.684 1.00 98.00 93 MET A N 1
ATOM 720 C CA . MET A 1 93 ? 3.376 3.491 1.455 1.00 98.00 93 MET A CA 1
ATOM 721 C C . MET A 1 93 ? 3.893 2.212 2.123 1.00 98.00 93 MET A C 1
ATOM 723 O O . MET A 1 93 ? 3.091 1.412 2.604 1.00 98.00 93 MET A O 1
ATOM 727 N N . LEU A 1 94 ? 5.209 1.991 2.141 1.00 98.25 94 LEU A N 1
ATOM 728 C CA . LEU A 1 94 ? 5.798 0.821 2.793 1.00 98.25 94 LEU A CA 1
ATOM 729 C C . LEU A 1 94 ? 5.685 0.915 4.320 1.00 98.25 94 LEU A C 1
ATOM 731 O O . LEU A 1 94 ? 5.349 -0.085 4.958 1.00 98.25 94 LEU A O 1
ATOM 735 N N . ASP A 1 95 ? 5.881 2.103 4.893 1.00 97.81 95 ASP A N 1
ATOM 736 C CA . ASP A 1 95 ? 5.693 2.337 6.330 1.00 97.81 95 ASP A CA 1
ATOM 737 C C . ASP A 1 95 ? 4.228 2.136 6.744 1.00 97.81 95 ASP A C 1
ATOM 739 O O . ASP A 1 95 ? 3.928 1.444 7.724 1.00 97.81 95 ASP A O 1
ATOM 743 N N . GLU A 1 96 ? 3.287 2.663 5.955 1.00 97.69 96 GLU A N 1
ATOM 744 C CA . GLU A 1 96 ? 1.856 2.446 6.172 1.00 97.69 96 GLU A CA 1
ATOM 745 C C . GLU A 1 96 ? 1.446 0.987 5.983 1.00 97.69 96 GLU A C 1
ATOM 747 O O . GLU A 1 96 ? 0.648 0.476 6.767 1.00 97.69 96 GLU A O 1
ATOM 752 N N . ALA A 1 97 ? 2.024 0.270 5.017 1.00 98.12 97 ALA A N 1
ATOM 753 C CA . ALA A 1 97 ? 1.782 -1.161 4.857 1.00 98.12 97 ALA A CA 1
ATOM 754 C C . ALA A 1 97 ? 2.206 -1.947 6.107 1.00 98.12 97 ALA A C 1
ATOM 756 O O . ALA A 1 97 ? 1.469 -2.818 6.576 1.00 98.12 97 ALA A O 1
ATOM 757 N N . ALA A 1 98 ? 3.371 -1.624 6.680 1.00 98.19 98 ALA A N 1
ATOM 758 C CA . ALA A 1 98 ? 3.846 -2.253 7.907 1.00 98.19 98 ALA A CA 1
ATOM 759 C C . ALA A 1 98 ? 2.920 -1.954 9.099 1.00 98.19 98 ALA A C 1
ATOM 761 O O . ALA A 1 98 ? 2.613 -2.851 9.889 1.00 98.19 98 ALA A O 1
ATOM 762 N N . ASN A 1 99 ? 2.445 -0.714 9.217 1.00 97.38 99 ASN A N 1
ATOM 763 C CA . ASN A 1 99 ? 1.515 -0.301 10.267 1.00 97.38 99 ASN A CA 1
ATOM 764 C C . ASN A 1 99 ? 0.140 -0.965 10.121 1.00 97.38 99 ASN A C 1
ATOM 766 O O . ASN A 1 99 ? -0.391 -1.493 11.100 1.00 97.38 99 ASN A O 1
ATOM 770 N N . TYR A 1 100 ? -0.402 -1.023 8.905 1.00 97.50 100 TYR A N 1
ATOM 771 C CA . TYR A 1 100 ? -1.674 -1.683 8.637 1.00 97.50 100 TYR A CA 1
ATOM 772 C C . TYR A 1 100 ? -1.602 -3.189 8.916 1.00 97.50 100 TYR A C 1
ATOM 774 O O . TYR A 1 100 ? -2.513 -3.757 9.514 1.00 97.50 100 TYR A O 1
ATOM 782 N N . LEU A 1 101 ? -0.478 -3.838 8.596 1.00 97.81 101 LEU A N 1
ATOM 783 C CA . LEU A 1 101 ? -0.257 -5.249 8.915 1.00 97.81 101 LEU A CA 1
ATOM 784 C C . LEU A 1 101 ? -0.202 -5.510 10.430 1.00 97.81 101 LEU A C 1
ATOM 786 O O . LEU A 1 101 ? -0.739 -6.519 10.891 1.00 97.81 101 LEU A O 1
ATOM 790 N N . LYS A 1 102 ? 0.408 -4.614 11.219 1.00 97.44 102 LYS A N 1
ATOM 791 C CA . LYS A 1 102 ? 0.372 -4.695 12.693 1.00 97.44 102 LYS A CA 1
ATOM 792 C C . LYS A 1 102 ? -1.057 -4.562 13.219 1.00 97.44 102 LYS A C 1
ATOM 794 O O . LYS A 1 102 ? -1.466 -5.362 14.056 1.00 97.44 102 LYS A O 1
ATOM 799 N N . PHE A 1 103 ? -1.815 -3.602 12.690 1.00 96.31 103 PHE A N 1
ATOM 800 C CA . PHE A 1 103 ? -3.224 -3.423 13.030 1.00 96.31 103 PHE A CA 1
ATOM 801 C C . PHE A 1 103 ? -4.041 -4.689 12.731 1.00 96.31 103 PHE A C 1
ATOM 803 O O . PHE A 1 103 ? -4.703 -5.208 13.624 1.00 96.31 103 PHE A O 1
ATOM 810 N N . LEU A 1 104 ? -3.931 -5.250 11.522 1.00 95.94 104 LEU A N 1
ATOM 811 C CA . LEU A 1 104 ? -4.657 -6.466 11.138 1.00 95.94 104 LEU A CA 1
ATOM 812 C C . LEU A 1 104 ? -4.325 -7.651 12.056 1.00 95.94 104 LEU A C 1
ATOM 814 O O . LEU A 1 104 ? -5.232 -8.348 12.502 1.00 95.94 104 LEU A O 1
ATOM 818 N N . LYS A 1 105 ? -3.045 -7.851 12.397 1.00 96.12 105 LYS A N 1
ATOM 819 C CA . LYS A 1 105 ? -2.630 -8.892 13.354 1.00 96.12 105 LYS A CA 1
ATOM 820 C C . LYS A 1 105 ? -3.244 -8.690 14.739 1.00 96.12 105 LYS A C 1
ATOM 822 O O . LYS A 1 105 ? -3.679 -9.661 15.349 1.00 96.12 105 LYS A O 1
ATOM 827 N N . SER A 1 106 ? -3.294 -7.448 15.222 1.00 94.44 106 SER A N 1
ATOM 828 C CA . SER A 1 106 ? -3.942 -7.125 16.496 1.00 94.44 106 SER A CA 1
ATOM 829 C C . SER A 1 106 ? -5.435 -7.451 16.467 1.00 94.44 106 SER A C 1
ATOM 831 O O . SER A 1 106 ? -5.946 -8.023 17.425 1.00 94.44 106 SER A O 1
ATOM 833 N N . GLN A 1 107 ? -6.123 -7.143 15.362 1.00 93.75 107 GLN A N 1
ATOM 834 C CA . GLN A 1 107 ? -7.546 -7.451 15.202 1.00 93.75 107 GLN A CA 1
ATOM 835 C C . GLN A 1 107 ? -7.805 -8.961 15.194 1.00 93.75 107 GLN A C 1
ATOM 837 O O . GLN A 1 107 ? -8.730 -9.419 15.855 1.00 93.75 107 GLN A O 1
ATOM 842 N N . VAL A 1 108 ? -6.975 -9.742 14.495 1.00 93.38 108 VAL A N 1
ATOM 843 C CA . VAL A 1 108 ? -7.083 -11.212 14.485 1.00 93.38 108 VAL A CA 1
ATOM 844 C C . VAL A 1 108 ? -6.875 -11.784 15.888 1.00 93.38 108 VAL A C 1
ATOM 846 O O . VAL A 1 108 ? -7.711 -12.548 16.355 1.00 93.38 108 VAL A O 1
ATOM 849 N N . ASN A 1 109 ? -5.832 -11.354 16.600 1.00 93.81 109 ASN A N 1
ATOM 850 C CA . ASN A 1 109 ? -5.565 -11.815 17.965 1.00 93.81 109 ASN A CA 1
ATOM 851 C C . ASN A 1 109 ? -6.713 -11.451 18.933 1.00 93.81 109 ASN A C 1
ATOM 853 O O . ASN A 1 109 ? -7.160 -12.268 19.739 1.00 93.81 109 ASN A O 1
ATOM 857 N N . ALA A 1 110 ? -7.269 -10.241 18.816 1.00 89.94 110 ALA A N 1
ATOM 858 C CA . ALA A 1 110 ? -8.444 -9.844 19.591 1.00 89.94 110 ALA A CA 1
ATOM 859 C C . ALA A 1 110 ? -9.658 -10.750 19.306 1.00 89.94 110 ALA A C 1
ATOM 861 O O . ALA A 1 110 ? -10.382 -11.120 20.224 1.00 89.94 110 ALA A O 1
ATOM 862 N N . LEU A 1 111 ? -9.867 -11.159 18.053 1.00 90.31 111 LEU A N 1
ATOM 863 C CA . LEU A 1 111 ? -10.954 -12.074 17.692 1.00 90.31 111 LEU A CA 1
ATOM 864 C C . LEU A 1 111 ? -10.714 -13.504 18.195 1.00 90.31 111 LEU A C 1
ATOM 866 O O . LEU A 1 111 ? -11.652 -14.148 18.656 1.00 90.31 111 LEU A O 1
ATOM 870 N N . GLU A 1 112 ? -9.478 -13.995 18.149 1.00 89.88 112 GLU A N 1
ATOM 871 C CA . GLU A 1 112 ? -9.110 -15.330 18.640 1.00 89.88 112 GLU A CA 1
ATOM 872 C C . GLU A 1 112 ? -9.268 -15.444 20.162 1.00 89.88 112 GLU A C 1
ATOM 874 O O . GLU A 1 112 ? -9.846 -16.412 20.660 1.00 89.88 112 GLU A O 1
ATOM 879 N N . THR A 1 113 ? -8.825 -14.427 20.904 1.00 83.06 113 THR A N 1
ATOM 880 C CA . THR A 1 113 ? -8.976 -14.372 22.368 1.00 83.06 113 THR A CA 1
ATOM 881 C C . THR A 1 113 ? -10.443 -14.277 22.790 1.00 83.06 113 THR A C 1
ATOM 883 O O . THR A 1 113 ? -10.869 -14.954 23.726 1.00 83.06 113 THR A O 1
ATOM 886 N N . VAL A 1 114 ? -11.253 -13.504 22.061 1.00 78.44 114 VAL A N 1
ATOM 887 C CA . VAL A 1 114 ? -12.702 -13.419 22.283 1.00 78.44 114 VAL A CA 1
ATOM 888 C C . VAL A 1 114 ? -13.403 -14.739 21.927 1.00 78.44 114 VAL A C 1
ATOM 890 O O . VAL A 1 114 ? -14.237 -15.217 22.696 1.00 78.44 114 VAL A O 1
ATOM 893 N N . GLY A 1 115 ? -13.030 -15.386 20.820 1.00 61.53 115 GLY A N 1
ATOM 894 C CA . GLY A 1 115 ? -13.564 -16.694 20.423 1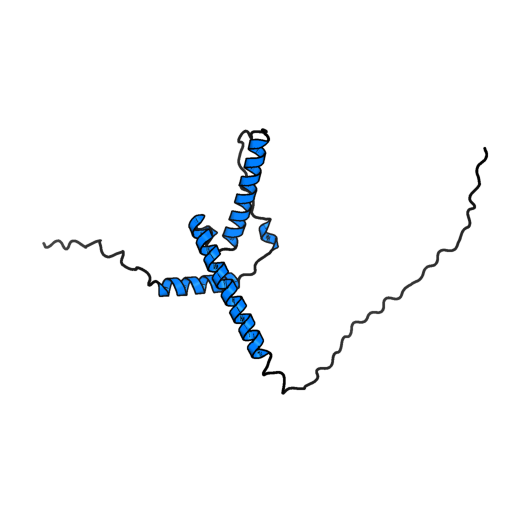.00 61.53 115 GLY A CA 1
ATOM 895 C C . GLY A 1 115 ? -13.274 -17.808 21.437 1.00 61.53 115 GLY A C 1
ATOM 896 O O . GLY A 1 115 ? -14.118 -18.676 21.656 1.00 61.53 115 GLY A O 1
ATOM 897 N N . GLN A 1 116 ? -12.129 -17.750 22.124 1.00 54.62 116 GLN A N 1
ATOM 898 C CA . GLN A 1 116 ? -11.796 -18.662 23.226 1.00 54.62 116 GLN A CA 1
ATOM 899 C C . GLN A 1 116 ? -12.578 -18.357 24.517 1.00 54.62 116 GLN A C 1
ATOM 901 O O . GLN A 1 116 ? -12.912 -19.280 25.259 1.00 54.62 116 GLN A O 1
ATOM 906 N N . GLY A 1 117 ? -12.934 -17.091 24.768 1.00 50.59 117 GLY A N 1
ATOM 907 C CA . GLY A 1 117 ? -13.745 -16.677 25.921 1.00 50.59 117 GLY A CA 1
ATOM 908 C C . GLY A 1 117 ? -15.236 -17.025 25.811 1.00 50.59 117 GLY A C 1
ATOM 909 O O . GLY A 1 117 ? -15.881 -17.286 26.824 1.00 50.59 117 GLY A O 1
ATOM 910 N N . PHE A 1 118 ? -15.783 -17.098 24.594 1.00 50.88 118 PHE A N 1
ATOM 911 C CA . PHE A 1 118 ? -17.180 -17.498 24.362 1.00 50.88 118 PHE A CA 1
ATOM 912 C C . PHE A 1 118 ? -17.374 -19.017 24.201 1.00 50.88 118 PHE A C 1
ATOM 914 O O . PHE A 1 118 ? -18.492 -19.509 24.345 1.00 50.88 118 PHE A O 1
ATOM 921 N N . GLY A 1 119 ? -16.299 -19.778 23.970 1.00 46.38 119 GLY A N 1
ATOM 922 C CA . GLY A 1 119 ? -16.340 -21.237 23.807 1.00 46.38 119 GLY A CA 1
ATOM 923 C C . GLY A 1 119 ? -16.411 -22.058 25.103 1.00 46.38 119 GLY A C 1
ATOM 924 O O . GLY A 1 119 ? -16.558 -23.273 25.021 1.00 46.38 119 GLY A O 1
ATOM 925 N N . SER A 1 120 ? -16.321 -21.433 26.286 1.00 47.69 120 SER A N 1
ATOM 926 C CA . SER A 1 120 ? -16.259 -22.156 27.574 1.00 47.69 120 SER A CA 1
ATOM 927 C C . SER A 1 120 ? -17.417 -21.864 28.547 1.00 47.69 120 SER A C 1
ATOM 929 O O . SER A 1 120 ? -17.475 -22.448 29.624 1.00 47.69 120 SER A O 1
ATOM 931 N N . ALA A 1 121 ? -18.377 -20.998 28.191 1.00 49.41 121 ALA A N 1
ATOM 932 C CA . ALA A 1 121 ? -19.456 -20.597 29.112 1.00 49.41 121 ALA A CA 1
ATOM 933 C C . ALA A 1 121 ? -20.870 -20.500 28.497 1.00 49.41 121 ALA A C 1
ATOM 935 O O . ALA A 1 121 ? -21.753 -19.910 29.113 1.00 49.41 121 ALA A O 1
ATOM 936 N N . ALA A 1 122 ? -21.124 -21.079 27.315 1.00 48.66 122 ALA A N 1
ATOM 937 C CA . ALA A 1 122 ? -22.445 -21.009 26.664 1.00 48.66 122 ALA A CA 1
ATOM 938 C C . ALA A 1 122 ? -22.882 -22.309 25.951 1.00 48.66 122 ALA A C 1
ATOM 940 O O . ALA A 1 122 ? -23.543 -22.269 24.919 1.00 48.66 122 ALA A O 1
ATOM 941 N N . GLY A 1 123 ? -22.511 -23.475 26.494 1.00 46.19 123 GLY A N 1
ATOM 942 C CA . GLY A 1 123 ? -22.957 -24.790 26.002 1.00 46.19 123 GLY A CA 1
ATOM 943 C C . GLY A 1 123 ? -24.080 -25.449 26.815 1.00 46.19 123 GLY A C 1
ATOM 944 O O . GLY A 1 123 ? -24.468 -26.572 26.506 1.00 46.19 123 GLY A O 1
ATOM 945 N N . SER A 1 124 ? -24.600 -24.780 27.848 1.00 53.59 124 SER A N 1
ATOM 946 C CA . SER A 1 124 ? -25.705 -25.275 28.675 1.00 53.59 124 SER A CA 1
ATOM 947 C C . SER A 1 124 ? -26.880 -24.310 28.590 1.00 53.59 124 SER A C 1
ATOM 949 O O . SER A 1 124 ? -26.719 -23.121 28.843 1.00 53.59 124 SER A O 1
ATOM 951 N N . ILE A 1 125 ? -28.066 -24.869 28.334 1.00 54.03 125 ILE A N 1
ATOM 952 C CA . ILE A 1 125 ? -29.380 -24.215 28.210 1.00 54.03 125 ILE A CA 1
ATOM 953 C C . ILE A 1 125 ? -29.650 -23.663 26.800 1.00 54.03 125 ILE A C 1
ATOM 955 O O . ILE A 1 125 ? -29.530 -22.476 26.539 1.00 54.03 125 ILE A O 1
ATOM 959 N N . LEU A 1 126 ? -30.019 -24.554 25.876 1.00 51.28 126 LEU A N 1
ATOM 960 C CA . LEU A 1 126 ? -31.341 -24.589 25.227 1.00 51.28 126 LEU A CA 1
ATOM 961 C C . LEU A 1 126 ? -31.354 -25.752 24.219 1.00 51.28 126 LEU A C 1
ATOM 963 O O . LEU A 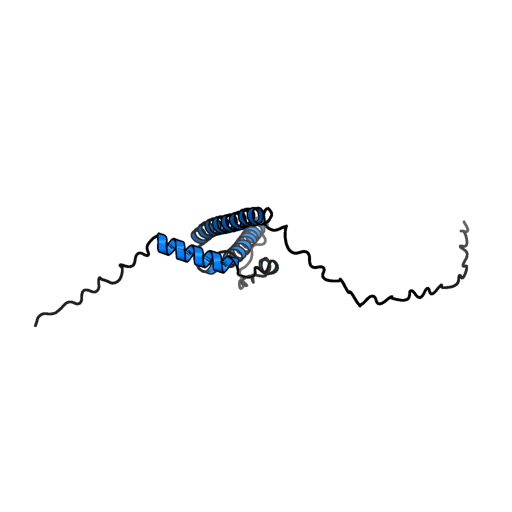1 126 ? -31.131 -25.601 23.022 1.00 51.28 126 LEU A O 1
ATOM 967 N N . SER A 1 127 ? -31.636 -26.945 24.745 1.00 54.03 127 SER A N 1
ATOM 968 C CA . SER A 1 127 ? -32.188 -28.044 23.958 1.00 54.03 127 SER A CA 1
ATOM 969 C C . SER A 1 127 ? -33.545 -27.598 23.409 1.00 54.03 127 SER A C 1
ATOM 971 O O . SER A 1 127 ? -34.510 -27.469 24.158 1.00 54.03 127 SER A O 1
ATOM 973 N N . SER A 1 128 ? -33.620 -27.335 22.109 1.00 44.44 128 SER A N 1
ATOM 974 C CA . SER A 1 128 ? -34.860 -27.507 21.357 1.00 44.44 128 SER A CA 1
ATOM 975 C C . SER A 1 128 ? -34.501 -27.947 19.943 1.00 44.44 128 SER A C 1
ATOM 977 O O . SER A 1 128 ? -33.955 -27.211 19.128 1.00 44.44 128 SER A O 1
ATOM 979 N N . SER A 1 129 ? -34.736 -29.234 19.726 1.00 53.34 129 SER A N 1
ATOM 980 C CA . SER A 1 129 ? -34.661 -29.956 18.467 1.00 53.34 129 SER A CA 1
ATOM 981 C C . SER A 1 129 ? -35.385 -29.222 17.337 1.00 53.34 129 SER A C 1
ATOM 983 O O . SER A 1 129 ? -36.584 -28.963 17.445 1.00 53.34 129 SER A O 1
ATOM 985 N N . LEU A 1 130 ? -34.692 -28.985 16.225 1.00 50.72 130 LEU A N 1
ATOM 986 C CA . LEU A 1 130 ? -35.325 -28.679 14.944 1.00 50.72 130 LEU A CA 1
ATOM 987 C C . LEU A 1 130 ? -35.233 -29.924 14.050 1.00 50.72 130 LEU A C 1
ATOM 989 O O . LEU A 1 130 ? -34.129 -30.443 13.866 1.00 50.72 130 LEU A O 1
ATOM 993 N N . PRO A 1 131 ? -36.355 -30.438 13.515 1.00 49.88 131 PRO A N 1
ATOM 994 C CA . PRO A 1 131 ? -36.323 -31.586 12.628 1.00 49.88 131 PRO A CA 1
ATOM 995 C C . PRO A 1 131 ? -35.781 -31.193 11.250 1.00 49.88 131 PRO A C 1
ATOM 997 O O . PRO A 1 131 ? -36.297 -30.312 10.562 1.00 49.88 131 PRO A O 1
ATOM 1000 N N . LEU A 1 132 ? -34.733 -31.913 10.865 1.00 60.28 132 LEU A N 1
ATOM 1001 C CA . LEU A 1 132 ? -34.226 -32.070 9.512 1.00 60.28 132 LEU A CA 1
ATOM 1002 C C . LEU A 1 132 ? -35.338 -32.613 8.598 1.00 60.28 132 LEU A C 1
ATOM 1004 O O . LEU A 1 132 ? -35.880 -33.686 8.852 1.00 60.28 132 LEU A O 1
ATOM 1008 N N . SER A 1 133 ? -35.646 -31.898 7.516 1.00 50.84 133 SER A N 1
ATOM 1009 C CA . SER A 1 133 ? -36.460 -32.407 6.408 1.00 50.84 133 SER A CA 1
ATOM 1010 C C . SER A 1 133 ? -35.906 -31.879 5.088 1.00 50.84 133 SER A C 1
ATOM 1012 O O . SER A 1 133 ? -36.165 -30.743 4.693 1.00 50.84 133 SER A O 1
ATOM 1014 N N . SER A 1 134 ? -35.136 -32.726 4.412 1.00 55.09 134 SER A N 1
ATOM 1015 C CA . SER A 1 134 ? -34.725 -32.596 3.015 1.00 55.09 134 SER A CA 1
ATOM 1016 C C . SER A 1 134 ? -35.771 -33.242 2.099 1.00 55.09 134 SER A C 1
ATOM 1018 O O . SER A 1 134 ? -36.028 -34.435 2.272 1.00 55.09 134 SER A O 1
ATOM 1020 N N . PRO A 1 135 ? -36.324 -32.542 1.092 1.00 57.50 135 PRO A N 1
ATOM 1021 C CA . PRO A 1 135 ? -37.213 -33.192 0.143 1.00 57.50 135 PRO A CA 1
ATOM 1022 C C . PRO A 1 135 ? -36.780 -32.931 -1.301 1.00 57.50 135 PRO A C 1
ATOM 1024 O O . PRO A 1 135 ? -37.520 -32.293 -2.023 1.00 57.50 135 PRO A O 1
ATOM 1027 N N . PHE A 1 136 ? -35.606 -33.387 -1.742 1.00 51.66 136 PHE A N 1
ATOM 1028 C CA . PHE A 1 136 ? -35.305 -33.502 -3.181 1.00 51.66 136 PHE A CA 1
ATOM 1029 C C . PHE A 1 136 ? -34.272 -34.611 -3.410 1.00 51.66 136 PHE A C 1
ATOM 1031 O O . PHE A 1 136 ? -33.156 -34.378 -3.861 1.00 51.66 136 PHE A O 1
ATOM 1038 N N . ASP A 1 137 ? -34.665 -35.838 -3.078 1.00 47.81 137 ASP A N 1
ATOM 1039 C CA . ASP A 1 137 ? -34.007 -37.043 -3.576 1.00 47.81 137 ASP A CA 1
ATOM 1040 C C . ASP A 1 137 ? -34.730 -37.445 -4.868 1.00 47.81 137 ASP A C 1
ATOM 1042 O O . ASP A 1 137 ? -35.837 -37.981 -4.838 1.00 47.81 137 ASP A O 1
ATOM 1046 N N . HIS A 1 138 ? -34.175 -37.057 -6.018 1.00 54.66 138 HIS A N 1
ATOM 1047 C CA . HIS A 1 138 ? -34.636 -37.557 -7.312 1.00 54.66 138 HIS A CA 1
ATOM 1048 C C . HIS A 1 138 ? -33.645 -38.606 -7.791 1.00 54.66 138 HIS A C 1
ATOM 1050 O O . HIS A 1 138 ? -32.626 -38.323 -8.419 1.00 54.66 138 HIS A O 1
ATOM 1056 N N . SER A 1 139 ? -34.008 -39.836 -7.446 1.00 47.91 139 SER A N 1
ATOM 1057 C CA . SER A 1 139 ? -33.538 -41.087 -8.014 1.00 47.91 139 SER A CA 1
ATOM 1058 C C . SER A 1 139 ? -33.466 -40.999 -9.546 1.00 47.91 139 SER A C 1
ATOM 1060 O O . SER A 1 139 ? -34.484 -40.882 -10.230 1.00 47.91 139 SER A O 1
ATOM 1062 N N . PHE A 1 140 ? -32.248 -41.043 -10.088 1.00 49.97 140 PHE A N 1
ATOM 1063 C CA . PHE A 1 140 ? -31.999 -41.262 -11.510 1.00 49.97 140 PHE A CA 1
ATOM 1064 C C . PHE A 1 140 ? -32.082 -42.769 -11.802 1.00 49.97 140 PHE A C 1
ATOM 1066 O O . PHE A 1 140 ? -31.300 -43.530 -11.225 1.00 49.97 140 PHE A O 1
ATOM 1073 N N . PRO A 1 141 ? -32.963 -43.239 -12.703 1.00 59.34 141 PRO A N 1
ATOM 1074 C CA . PRO A 1 141 ? -32.934 -44.631 -13.124 1.00 59.34 141 PRO A CA 1
ATOM 1075 C C . PRO A 1 141 ? -31.739 -44.870 -14.058 1.00 59.34 141 PRO A C 1
ATOM 1077 O O . PRO A 1 141 ? -31.672 -44.336 -15.166 1.00 59.34 141 PRO A O 1
ATOM 1080 N N . LEU A 1 142 ? -30.799 -45.706 -13.610 1.00 53.34 142 LEU A N 1
ATOM 1081 C CA . LEU A 1 142 ? -29.813 -46.368 -14.464 1.00 53.34 142 LEU A CA 1
ATOM 1082 C C . LEU A 1 142 ? -30.556 -47.208 -15.510 1.00 53.34 142 LEU A C 1
ATOM 1084 O O . LEU A 1 142 ? -31.196 -48.200 -15.165 1.00 53.34 142 LEU A O 1
ATOM 1088 N N . GLN A 1 143 ? -30.450 -46.833 -16.784 1.00 52.31 143 GLN A N 1
ATOM 1089 C CA . GLN A 1 143 ? -30.815 -47.710 -17.892 1.00 52.31 143 GLN A CA 1
ATOM 1090 C C . GLN A 1 143 ? -29.539 -48.341 -18.453 1.00 52.31 143 GLN A C 1
ATOM 1092 O O . GLN A 1 143 ? -28.729 -47.699 -19.120 1.00 52.31 143 GLN A O 1
ATOM 1097 N N . THR A 1 144 ? -29.349 -49.614 -18.128 1.00 61.78 144 THR A N 1
ATOM 1098 C CA . THR A 1 144 ? -28.332 -50.506 -18.681 1.00 61.78 144 THR A CA 1
ATOM 1099 C C . THR A 1 144 ? -28.744 -50.930 -20.090 1.00 61.78 144 THR A C 1
ATOM 1101 O O . THR A 1 144 ? -29.574 -51.819 -20.260 1.00 61.78 144 THR A O 1
ATOM 1104 N N . LEU A 1 145 ? -28.150 -50.314 -21.114 1.00 52.31 145 LEU A N 1
ATOM 1105 C CA . LEU A 1 145 ? -28.187 -50.843 -22.477 1.00 52.31 145 LEU A CA 1
ATOM 1106 C C . LEU A 1 145 ? -26.936 -51.703 -22.692 1.00 52.31 145 LEU A C 1
ATOM 1108 O O . LEU A 1 145 ? -25.821 -51.189 -22.697 1.00 52.31 145 LEU A O 1
ATOM 1112 N N . VAL A 1 146 ? -27.139 -53.011 -22.845 1.00 62.00 146 VAL A N 1
ATOM 1113 C CA . VAL A 1 146 ? -26.121 -53.997 -23.232 1.00 62.00 146 VAL A CA 1
ATOM 1114 C C . VAL A 1 146 ? -26.074 -54.074 -24.762 1.00 62.00 146 VAL A C 1
ATOM 1116 O O . VAL A 1 146 ? -27.076 -54.467 -25.361 1.00 62.00 146 VAL A O 1
ATOM 1119 N N . PRO A 1 147 ? -24.946 -53.766 -25.424 1.00 62.41 147 PRO A N 1
ATOM 1120 C CA . PRO A 1 147 ? -24.736 -54.163 -26.810 1.00 62.41 147 PRO A CA 1
ATOM 1121 C C . PRO A 1 147 ? -24.253 -55.617 -26.881 1.00 62.41 147 PRO A C 1
ATOM 1123 O O . PRO A 1 147 ? -23.249 -55.995 -26.279 1.00 62.41 147 PRO A O 1
ATOM 1126 N N . GLN A 1 148 ? -25.016 -56.420 -27.618 1.00 56.94 148 GLN A N 1
ATOM 1127 C CA . GLN A 1 148 ? -24.751 -57.810 -27.991 1.00 56.94 148 GLN A CA 1
ATOM 1128 C C . GLN A 1 148 ? -23.396 -57.997 -28.694 1.00 56.94 148 GLN A C 1
ATOM 1130 O O . GLN A 1 148 ? -22.953 -57.153 -29.472 1.00 56.94 148 GLN A O 1
ATOM 1135 N N . MET A 1 149 ? -22.775 -59.149 -28.434 1.00 56.28 149 MET A N 1
ATOM 1136 C CA . MET A 1 149 ? -21.523 -59.614 -29.032 1.00 56.28 149 MET A CA 1
ATOM 1137 C C . MET A 1 149 ? -21.659 -59.851 -30.542 1.00 56.28 149 MET A C 1
ATOM 1139 O O . MET A 1 149 ? -22.587 -60.526 -30.978 1.00 56.28 149 MET A O 1
ATOM 1143 N N . GLN A 1 150 ? -20.650 -59.446 -31.318 1.00 53.59 150 GLN A N 1
ATOM 1144 C CA . GLN A 1 150 ? -20.332 -60.109 -32.582 1.00 53.59 150 GLN A CA 1
ATOM 1145 C C . GLN A 1 150 ? -18.834 -60.429 -32.620 1.00 53.59 150 GLN A C 1
ATOM 1147 O O . GLN A 1 150 ? -17.982 -59.544 -32.600 1.00 53.59 150 GLN A O 1
ATOM 1152 N N . MET A 1 151 ? -18.541 -61.729 -32.620 1.00 58.38 151 MET A N 1
ATOM 1153 C CA . MET A 1 151 ? -17.209 -62.318 -32.724 1.00 58.38 151 MET A CA 1
ATOM 1154 C C . MET A 1 151 ? -16.563 -62.000 -34.077 1.00 58.38 151 MET A C 1
ATOM 1156 O O . MET A 1 151 ? -17.111 -62.365 -35.116 1.00 58.38 151 MET A O 1
ATOM 1160 N N . GLY A 1 152 ? -15.376 -61.392 -34.053 1.00 60.44 152 GLY A N 1
ATOM 1161 C CA . GLY A 1 152 ? -14.446 -61.322 -35.179 1.00 60.44 152 GLY A CA 1
ATOM 1162 C C . GLY A 1 152 ? -13.087 -61.853 -34.728 1.00 60.44 152 GLY A C 1
ATOM 1163 O O . GLY A 1 152 ? -12.449 -61.255 -33.866 1.00 60.44 152 GLY A O 1
ATOM 1164 N N . ALA A 1 153 ? -12.701 -63.015 -35.251 1.00 70.81 153 ALA A N 1
ATOM 1165 C CA . ALA A 1 153 ? -11.466 -63.725 -34.933 1.00 70.81 153 ALA A CA 1
ATOM 1166 C C . ALA A 1 153 ? -10.209 -62.957 -35.399 1.00 70.81 153 ALA A C 1
ATOM 1168 O O . ALA A 1 153 ? -10.256 -62.325 -36.455 1.00 70.81 153 ALA A O 1
ATOM 1169 N N . PRO A 1 154 ? -9.076 -63.033 -34.674 1.00 69.50 154 PRO A N 1
ATOM 1170 C CA . PRO A 1 154 ? -7.786 -62.602 -35.196 1.00 69.50 154 PRO A CA 1
ATOM 1171 C C . PRO A 1 154 ? -7.161 -63.722 -36.040 1.00 69.50 154 PRO A C 1
ATOM 1173 O O . PRO A 1 154 ? -6.874 -64.805 -35.531 1.00 69.50 154 PRO A O 1
ATOM 1176 N N . ASP A 1 155 ? -6.951 -63.450 -37.326 1.00 66.81 155 ASP A N 1
ATOM 1177 C CA . ASP A 1 155 ? -6.146 -64.300 -38.203 1.00 66.81 155 ASP A CA 1
ATOM 1178 C C . ASP A 1 155 ? -4.654 -64.091 -37.874 1.00 66.81 155 ASP A C 1
ATOM 1180 O O . ASP A 1 155 ? -4.185 -62.959 -37.717 1.0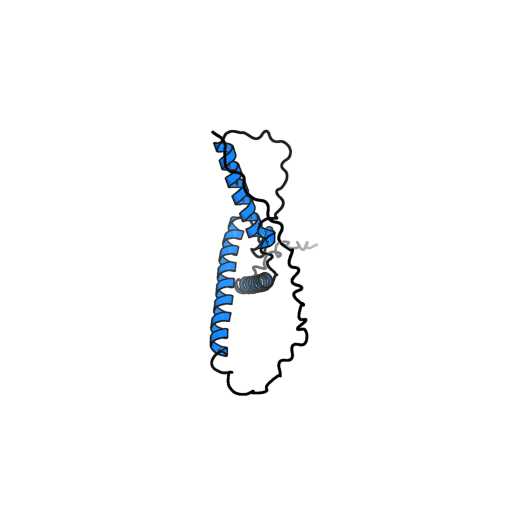0 66.81 155 ASP A O 1
ATOM 1184 N N . LEU A 1 156 ? -3.934 -65.197 -37.689 1.00 73.88 156 LEU A N 1
ATOM 1185 C CA . LEU A 1 156 ? -2.502 -65.261 -37.367 1.00 73.88 156 LEU A CA 1
ATOM 1186 C C . LEU A 1 156 ? -1.647 -65.093 -38.647 1.00 73.88 156 LEU A C 1
ATOM 1188 O O . LEU A 1 156 ? -2.150 -65.265 -39.756 1.00 73.88 156 LEU A O 1
ATOM 1192 N N . PRO A 1 157 ? -0.351 -64.752 -38.519 1.00 61.25 157 PRO A N 1
ATOM 1193 C CA . PRO A 1 157 ? 0.484 -64.324 -39.631 1.00 61.25 157 PRO A CA 1
ATOM 1194 C C . PRO A 1 157 ? 0.928 -65.505 -40.501 1.00 61.25 157 PRO A C 1
ATOM 1196 O O . PRO A 1 157 ? 1.198 -66.598 -40.003 1.00 61.25 157 PRO A O 1
ATOM 1199 N N . GLN A 1 158 ? 1.081 -65.250 -41.798 1.00 64.06 158 GLN A N 1
ATOM 1200 C CA . GLN A 1 158 ? 1.839 -66.101 -42.713 1.00 64.06 158 GLN A CA 1
ATOM 1201 C C . GLN A 1 158 ? 3.197 -65.431 -42.960 1.00 64.06 158 GLN A C 1
ATOM 1203 O O . GLN A 1 158 ? 3.221 -64.303 -43.444 1.00 64.06 158 GLN A O 1
ATOM 1208 N N . PHE A 1 159 ? 4.251 -66.148 -42.553 1.00 58.91 159 PHE A N 1
ATOM 1209 C CA . PHE A 1 159 ? 5.684 -66.069 -42.894 1.00 58.91 159 PHE A CA 1
ATOM 1210 C C . PHE A 1 159 ? 6.325 -64.720 -43.253 1.00 58.91 159 PHE A C 1
ATOM 1212 O O . PHE A 1 159 ? 6.029 -64.160 -44.330 1.00 58.91 159 PHE A O 1
#

Organism: Spirodela intermedia (NCBI:txid51605)

Mean predicted aligned error: 18.42 Å

Sequence (159 aa):
MEGSGIDFRLYNGYEPDTEAIAQVKEMIYRAAAMRPVNPGTVEAVEKPKRKNVRISSDPQTVAARQRRERISERLRVLQSLVPGGSKMDTASMLDEAANYLKFLKSQVNALETVGQGFGSAAGSILSSSLPLSSPFDHSFPLQTLVPQMQMGAPDLPQF

Radius of gyration: 34.01 Å; Cα contacts (8 Å, |Δi|>4): 30; chains: 1; bounding box: 58×124×72 Å